Protein AF-A0A662HCW5-F1 (afdb_monomer_lite)

Sequence (58 aa):
MIQDPVCGTIIKKEEAVTLTLENNKKIYFCSRKCMLIFLKNPDKYVGKVHLHGIYPLV

Secondary structure (DSSP, 8-state):
-EE-TTT--EE-GGGSEEEE-TTS-EEEESSHHHHHHHHH-STTTTT---STTS----

Structure (mmCIF, N/CA/C/O backbone):
data_AF-A0A662HCW5-F1
#
_entry.id   AF-A0A662HCW5-F1
#
loop_
_atom_site.group_PDB
_atom_site.id
_atom_site.type_symbol
_atom_site.label_atom_id
_atom_site.label_alt_id
_atom_site.label_comp_id
_atom_site.label_asym_id
_atom_site.label_entity_id
_atom_site.label_seq_id
_atom_site.pdbx_PDB_ins_code
_atom_site.Cartn_x
_atom_site.Cartn_y
_atom_site.Cartn_z
_atom_site.occupancy
_atom_site.B_iso_or_equiv
_atom_site.auth_seq_id
_atom_site.auth_comp_id
_atom_site.auth_asym_id
_atom_site.auth_atom_id
_atom_site.pdbx_PDB_model_num
ATOM 1 N N . MET A 1 1 ? 3.757 -8.429 -10.095 1.00 78.44 1 MET A N 1
ATOM 2 C CA . MET A 1 1 ? 2.918 -7.234 -10.316 1.00 78.44 1 MET A CA 1
ATOM 3 C C . MET A 1 1 ? 1.933 -7.131 -9.164 1.00 78.44 1 MET A C 1
ATOM 5 O O . MET A 1 1 ? 1.318 -8.137 -8.841 1.00 78.44 1 MET A O 1
ATOM 9 N N . ILE A 1 2 ? 1.863 -5.981 -8.496 1.00 84.81 2 ILE A N 1
ATOM 10 C CA . ILE A 1 2 ? 1.050 -5.741 -7.291 1.00 84.81 2 ILE A CA 1
ATOM 11 C C . ILE A 1 2 ? 0.055 -4.627 -7.601 1.00 84.81 2 ILE A C 1
ATOM 13 O O . ILE A 1 2 ? 0.378 -3.747 -8.389 1.00 84.81 2 ILE A O 1
ATOM 17 N N . GLN A 1 3 ? -1.140 -4.657 -7.023 1.00 85.94 3 GLN A 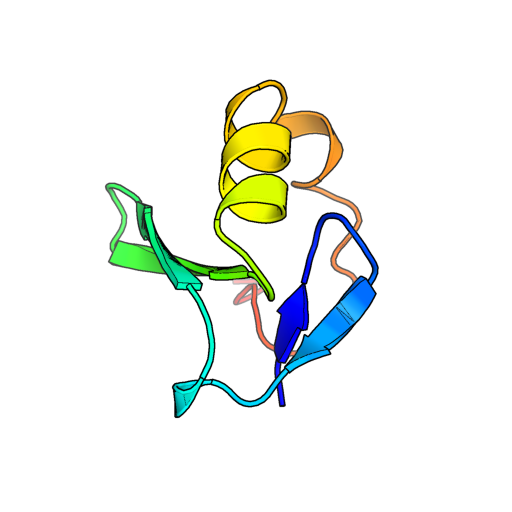N 1
ATOM 18 C CA . GLN A 1 3 ? -2.110 -3.585 -7.209 1.00 85.94 3 GLN A CA 1
ATOM 19 C C . GLN A 1 3 ? -2.066 -2.599 -6.041 1.00 85.94 3 GLN A C 1
ATOM 21 O O . GLN A 1 3 ? -2.133 -3.006 -4.882 1.00 85.94 3 GLN A O 1
ATOM 26 N N . ASP A 1 4 ? -1.985 -1.307 -6.352 1.00 89.94 4 ASP A N 1
ATOM 27 C CA . ASP A 1 4 ? -2.161 -0.245 -5.367 1.00 89.94 4 ASP A CA 1
ATOM 28 C C . ASP A 1 4 ? -3.613 -0.265 -4.840 1.00 89.94 4 ASP A C 1
ATOM 30 O O . ASP A 1 4 ? -4.549 -0.149 -5.637 1.00 89.94 4 ASP A O 1
ATOM 34 N N . PRO A 1 5 ? -3.836 -0.391 -3.520 1.00 87.44 5 PRO A N 1
ATOM 35 C CA . PRO A 1 5 ? -5.178 -0.544 -2.955 1.00 87.44 5 PRO A CA 1
ATOM 36 C C . PRO A 1 5 ? -6.024 0.737 -3.009 1.00 87.44 5 PRO A C 1
ATOM 38 O O . PRO A 1 5 ? -7.235 0.676 -2.813 1.00 87.44 5 PRO A O 1
ATOM 41 N N . VAL A 1 6 ? -5.410 1.899 -3.251 1.00 90.38 6 VAL A N 1
ATOM 42 C CA . VAL A 1 6 ? -6.090 3.199 -3.304 1.00 90.38 6 VAL A CA 1
ATOM 43 C C . VAL A 1 6 ? -6.544 3.527 -4.720 1.00 90.38 6 VAL A C 1
ATOM 45 O O . VAL A 1 6 ? -7.689 3.930 -4.911 1.00 90.38 6 VAL A O 1
ATOM 48 N N . CYS A 1 7 ? -5.659 3.384 -5.708 1.00 90.75 7 CYS A N 1
ATOM 49 C CA . CYS A 1 7 ? -5.940 3.788 -7.092 1.00 90.75 7 CYS A CA 1
ATOM 50 C C . CYS A 1 7 ? -6.142 2.621 -8.067 1.00 90.75 7 CYS A C 1
ATOM 52 O O . CYS A 1 7 ? -6.617 2.840 -9.177 1.00 90.75 7 CYS A O 1
ATOM 54 N N . GLY A 1 8 ? -5.799 1.393 -7.676 1.00 88.06 8 GLY A N 1
ATOM 55 C CA . GLY A 1 8 ? -5.957 0.207 -8.514 1.00 88.06 8 GLY A CA 1
ATOM 56 C C . GLY A 1 8 ? -4.864 0.015 -9.571 1.00 88.06 8 GLY A C 1
ATOM 57 O O . GLY A 1 8 ? -4.957 -0.928 -10.357 1.00 88.06 8 GLY A O 1
ATOM 58 N N . THR A 1 9 ? -3.835 0.865 -9.597 1.00 90.69 9 THR A N 1
ATOM 59 C CA . THR A 1 9 ? -2.716 0.767 -10.545 1.00 90.69 9 THR A CA 1
ATOM 60 C C . THR A 1 9 ? -1.885 -0.485 -10.294 1.00 90.69 9 THR A C 1
ATOM 62 O O . THR A 1 9 ? -1.527 -0.784 -9.153 1.00 90.69 9 THR A O 1
ATOM 65 N N . ILE A 1 10 ? -1.526 -1.188 -11.368 1.00 90.06 10 ILE A N 1
ATOM 66 C CA . ILE A 1 10 ? -0.601 -2.318 -11.314 1.00 90.06 10 ILE A CA 1
ATOM 67 C C . ILE A 1 10 ? 0.839 -1.803 -11.341 1.00 90.06 10 ILE A C 1
ATOM 69 O O . ILE A 1 10 ? 1.249 -1.122 -12.277 1.00 90.06 10 ILE A O 1
ATOM 73 N N . ILE A 1 11 ? 1.609 -2.159 -10.321 1.00 88.81 11 ILE A N 1
ATOM 74 C CA . ILE A 1 11 ? 2.984 -1.713 -10.108 1.00 88.81 11 ILE A CA 1
ATOM 75 C C . ILE A 1 11 ? 3.945 -2.894 -10.018 1.00 88.81 11 ILE A C 1
ATOM 77 O O . ILE A 1 11 ? 3.600 -3.994 -9.562 1.00 88.81 11 ILE A O 1
ATOM 81 N N . LYS A 1 12 ? 5.186 -2.658 -10.441 1.00 89.69 12 LYS A N 1
ATOM 82 C CA . LYS A 1 12 ? 6.297 -3.555 -10.133 1.00 89.69 12 LYS A CA 1
ATOM 83 C C . LYS A 1 12 ? 6.661 -3.398 -8.663 1.00 89.69 12 LYS A C 1
ATOM 85 O O . LYS A 1 12 ? 6.646 -2.294 -8.127 1.00 89.69 12 LYS A O 1
ATOM 90 N N . LYS A 1 13 ? 6.959 -4.512 -7.997 1.00 85.75 13 LYS A N 1
ATOM 91 C CA . LYS A 1 13 ? 7.202 -4.531 -6.548 1.00 85.75 13 LYS A CA 1
ATOM 92 C C . LYS A 1 13 ? 8.455 -3.732 -6.186 1.00 85.75 13 LYS A C 1
ATOM 94 O O . LYS A 1 13 ? 8.510 -3.121 -5.127 1.00 85.75 13 LYS A O 1
ATOM 99 N N . GLU A 1 14 ? 9.428 -3.741 -7.083 1.00 89.75 14 GLU A N 1
ATOM 100 C CA . GLU A 1 14 ? 10.738 -3.109 -6.954 1.00 89.75 14 GLU A CA 1
ATOM 101 C C . GLU A 1 14 ? 10.642 -1.578 -7.035 1.00 89.75 14 GLU A C 1
ATOM 103 O O . GLU A 1 14 ? 11.466 -0.874 -6.464 1.00 89.75 14 GLU A O 1
ATOM 108 N N . GLU A 1 15 ? 9.608 -1.069 -7.708 1.00 88.62 15 GLU A N 1
ATOM 109 C CA . GLU A 1 15 ? 9.342 0.361 -7.909 1.00 88.62 15 GLU A CA 1
ATOM 110 C C . GLU A 1 15 ? 8.292 0.899 -6.910 1.00 88.62 15 GLU A C 1
ATOM 112 O O . GLU A 1 15 ? 7.957 2.084 -6.917 1.00 88.62 15 GLU A O 1
ATOM 117 N N . ALA A 1 16 ? 7.747 0.036 -6.045 1.00 93.31 16 ALA A N 1
ATOM 118 C CA . ALA A 1 16 ? 6.639 0.365 -5.161 1.00 93.31 16 ALA A CA 1
ATOM 119 C C . ALA A 1 16 ? 7.091 1.015 -3.846 1.00 93.31 16 ALA A C 1
ATOM 121 O O . ALA A 1 16 ? 8.029 0.576 -3.177 1.00 93.31 16 ALA A O 1
ATOM 122 N N . VAL A 1 17 ? 6.318 1.998 -3.388 1.00 94.25 17 VAL A N 1
ATOM 123 C CA . VAL A 1 17 ? 6.415 2.498 -2.015 1.00 94.25 17 VAL A CA 1
ATOM 124 C C . VAL A 1 17 ? 5.878 1.425 -1.073 1.00 94.25 17 VAL A C 1
ATOM 126 O O . VAL A 1 17 ? 4.747 0.971 -1.230 1.00 94.25 17 VAL A O 1
ATOM 129 N N . THR A 1 18 ? 6.685 1.021 -0.094 1.00 91.69 18 THR A N 1
ATOM 130 C CA . THR A 1 18 ? 6.343 -0.059 0.840 1.00 91.69 18 THR A CA 1
ATOM 131 C C . THR A 1 18 ? 6.004 0.503 2.217 1.00 91.69 18 THR A C 1
ATOM 133 O O . THR A 1 18 ? 6.800 1.234 2.802 1.00 91.69 18 THR A O 1
ATOM 136 N N . LEU A 1 19 ? 4.850 0.113 2.754 1.00 88.81 19 LEU A N 1
ATOM 137 C CA . LEU A 1 19 ? 4.467 0.309 4.151 1.00 88.81 19 LEU A CA 1
ATOM 138 C C . LEU A 1 19 ? 4.576 -1.027 4.886 1.00 88.81 19 LEU A C 1
ATOM 140 O O . LEU A 1 19 ? 3.932 -1.996 4.485 1.00 88.81 19 LEU A O 1
ATOM 144 N N . THR A 1 20 ? 5.362 -1.069 5.958 1.00 88.50 20 THR A N 1
ATOM 145 C CA . THR A 1 20 ? 5.482 -2.245 6.831 1.00 88.50 20 THR A CA 1
ATOM 146 C C . THR A 1 20 ? 4.599 -2.053 8.060 1.00 88.50 20 THR A C 1
ATOM 148 O O . THR A 1 20 ? 4.701 -1.031 8.734 1.00 88.50 20 THR A O 1
ATOM 151 N N . LEU A 1 21 ? 3.736 -3.026 8.339 1.00 83.62 21 LEU A N 1
ATOM 152 C CA . LEU A 1 21 ? 2.863 -3.072 9.510 1.00 83.62 21 LEU A CA 1
ATOM 153 C C . LEU A 1 21 ? 3.503 -3.893 10.640 1.00 83.62 21 LEU A C 1
ATOM 155 O O . LEU A 1 21 ? 4.406 -4.695 10.399 1.00 83.62 21 LEU A O 1
ATOM 159 N N . GLU A 1 22 ? 2.993 -3.736 11.864 1.00 79.88 22 GLU A N 1
ATOM 160 C CA . GLU A 1 22 ? 3.524 -4.382 13.081 1.00 79.88 22 GLU A CA 1
ATOM 161 C C . GLU A 1 22 ? 3.565 -5.919 13.006 1.00 79.88 22 GLU A C 1
ATOM 163 O O . GLU A 1 22 ? 4.423 -6.557 13.605 1.00 79.88 22 GLU A O 1
ATOM 168 N N . ASN A 1 23 ? 2.694 -6.535 12.205 1.00 81.19 23 ASN A N 1
ATOM 169 C CA . ASN A 1 23 ? 2.648 -7.983 11.973 1.00 81.19 23 ASN A CA 1
ATOM 170 C C . ASN A 1 23 ? 3.523 -8.451 10.793 1.00 81.19 23 ASN A C 1
ATOM 172 O O . ASN A 1 23 ? 3.230 -9.478 10.182 1.00 81.19 23 ASN A O 1
ATOM 176 N N . ASN A 1 24 ? 4.551 -7.681 10.422 1.00 82.12 24 ASN A N 1
ATOM 177 C CA . ASN A 1 24 ? 5.395 -7.900 9.241 1.00 82.12 24 ASN A CA 1
ATOM 178 C C . ASN A 1 24 ? 4.640 -7.923 7.897 1.00 82.12 24 ASN A C 1
ATOM 180 O O . ASN A 1 24 ? 5.230 -8.262 6.865 1.00 82.12 24 ASN A O 1
ATOM 184 N N . LYS A 1 25 ? 3.358 -7.529 7.858 1.00 82.56 25 LYS A N 1
ATOM 185 C CA . 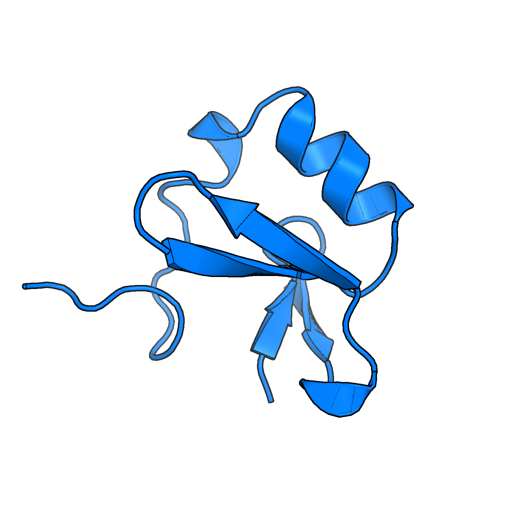LYS A 1 25 ? 2.639 -7.375 6.589 1.00 82.56 25 LYS A CA 1
ATOM 186 C C . LYS A 1 25 ? 3.150 -6.143 5.859 1.00 82.56 25 LYS A C 1
ATOM 188 O O . LYS A 1 25 ? 3.395 -5.098 6.460 1.00 82.56 25 LYS A O 1
ATOM 193 N N . LYS A 1 26 ? 3.294 -6.273 4.543 1.00 87.81 26 LYS A N 1
ATOM 194 C CA . LYS A 1 26 ? 3.731 -5.193 3.659 1.00 87.81 26 LYS A CA 1
ATOM 195 C C . LYS A 1 26 ? 2.600 -4.810 2.722 1.00 87.81 26 LYS A C 1
ATOM 197 O O . LYS A 1 26 ? 2.011 -5.679 2.085 1.00 87.81 26 LYS A O 1
ATOM 202 N N . ILE A 1 27 ? 2.333 -3.514 2.624 1.00 87.75 27 ILE A N 1
ATOM 203 C CA . ILE A 1 27 ? 1.408 -2.938 1.649 1.00 87.75 27 ILE A CA 1
ATOM 204 C C . ILE A 1 27 ? 2.222 -2.115 0.657 1.00 87.75 27 ILE A C 1
ATOM 206 O O . ILE A 1 27 ? 3.137 -1.388 1.045 1.00 87.75 27 ILE A O 1
ATOM 210 N N . TYR A 1 28 ? 1.895 -2.254 -0.623 1.00 91.75 28 TYR A N 1
ATOM 211 C CA . TYR A 1 28 ? 2.621 -1.63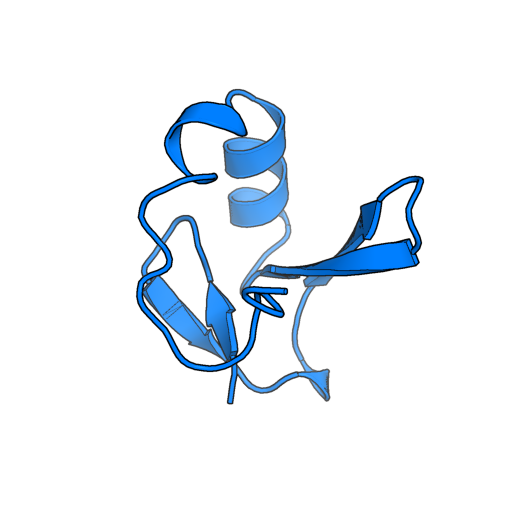7 -1.724 1.00 91.75 28 TYR A CA 1
ATOM 212 C C . TYR A 1 28 ? 1.756 -0.576 -2.400 1.00 91.75 28 TYR A C 1
ATOM 214 O O . TYR A 1 28 ? 0.574 -0.801 -2.658 1.00 91.75 28 TYR A O 1
ATOM 222 N N . PHE A 1 29 ? 2.364 0.568 -2.704 1.00 93.19 29 PHE A N 1
ATOM 223 C CA . PHE A 1 29 ? 1.701 1.722 -3.297 1.00 93.19 29 PHE A CA 1
ATOM 224 C C . PHE A 1 29 ? 2.487 2.243 -4.495 1.00 93.19 29 PHE A C 1
ATOM 226 O O . PHE A 1 29 ? 3.718 2.241 -4.498 1.00 93.19 29 PHE A O 1
ATOM 233 N N . CYS A 1 30 ? 1.778 2.762 -5.492 1.00 94.25 30 CYS A N 1
ATOM 234 C CA . CYS A 1 30 ? 2.378 3.391 -6.666 1.00 94.25 30 CYS A CA 1
ATOM 235 C C . CYS A 1 30 ? 3.071 4.714 -6.331 1.00 94.25 30 CYS A C 1
ATOM 237 O O . CYS A 1 30 ? 3.908 5.197 -7.084 1.00 94.25 30 CYS A O 1
ATOM 239 N N . SER A 1 31 ? 2.698 5.337 -5.210 1.00 95.38 31 SER A N 1
ATOM 240 C CA . SER A 1 31 ? 3.244 6.618 -4.784 1.00 95.38 31 SER A CA 1
ATOM 241 C C . SER A 1 31 ? 3.042 6.849 -3.291 1.00 95.38 31 SER A C 1
ATOM 243 O O . SER A 1 31 ? 2.119 6.322 -2.664 1.00 95.38 31 SER A O 1
ATOM 245 N N . ARG A 1 32 ? 3.856 7.748 -2.726 1.00 94.75 32 ARG A N 1
ATOM 246 C CA . ARG A 1 32 ? 3.717 8.199 -1.332 1.00 94.75 32 ARG A CA 1
ATOM 247 C C . ARG A 1 32 ? 2.352 8.841 -1.065 1.00 94.75 32 ARG A C 1
ATOM 249 O O . ARG A 1 32 ? 1.828 8.724 0.038 1.00 94.75 32 ARG A O 1
ATOM 256 N N . LYS A 1 33 ? 1.748 9.480 -2.073 1.00 95.12 33 LYS A N 1
ATOM 257 C CA . LYS A 1 33 ? 0.402 10.061 -1.978 1.00 95.12 33 LYS A CA 1
ATOM 258 C C . LYS A 1 33 ? -0.653 8.988 -1.696 1.00 95.12 33 LYS A C 1
ATOM 260 O O . LYS A 1 33 ? -1.478 9.192 -0.811 1.00 95.12 33 LYS A O 1
ATOM 265 N N . CYS A 1 34 ? -0.602 7.851 -2.394 1.00 93.94 34 CYS A N 1
ATOM 266 C CA . CYS A 1 34 ? -1.526 6.739 -2.155 1.00 93.94 34 CYS A CA 1
ATOM 267 C C . CYS A 1 34 ? -1.319 6.133 -0.763 1.00 93.94 34 CYS A C 1
ATOM 269 O O . CYS A 1 34 ? -2.290 5.966 -0.032 1.00 93.94 34 CYS A O 1
ATOM 271 N N . MET A 1 35 ? -0.068 5.952 -0.328 1.00 93.44 35 MET A N 1
ATOM 272 C CA . MET A 1 35 ? 0.227 5.521 1.044 1.00 93.44 35 MET A CA 1
ATOM 273 C C . MET A 1 35 ? -0.382 6.465 2.099 1.00 93.44 35 MET A C 1
ATOM 275 O O . MET A 1 35 ? -1.002 6.008 3.052 1.00 93.44 35 MET A O 1
ATOM 279 N N . LEU A 1 36 ? -0.265 7.787 1.926 1.00 94.44 36 LEU A N 1
ATOM 280 C CA . LEU A 1 36 ? -0.855 8.761 2.856 1.00 94.44 36 LEU A CA 1
ATOM 281 C C . LEU A 1 36 ? -2.391 8.743 2.843 1.00 94.44 36 LEU A C 1
ATOM 283 O O . LEU A 1 36 ? -3.010 8.906 3.891 1.00 94.44 36 LEU A O 1
ATOM 287 N N . ILE A 1 37 ? -3.016 8.555 1.677 1.00 93.00 37 ILE A N 1
ATOM 288 C CA . ILE A 1 37 ? -4.476 8.413 1.566 1.00 93.00 37 ILE A CA 1
ATOM 289 C C . ILE A 1 37 ? -4.946 7.146 2.286 1.00 93.00 37 ILE A C 1
ATOM 291 O O . ILE A 1 3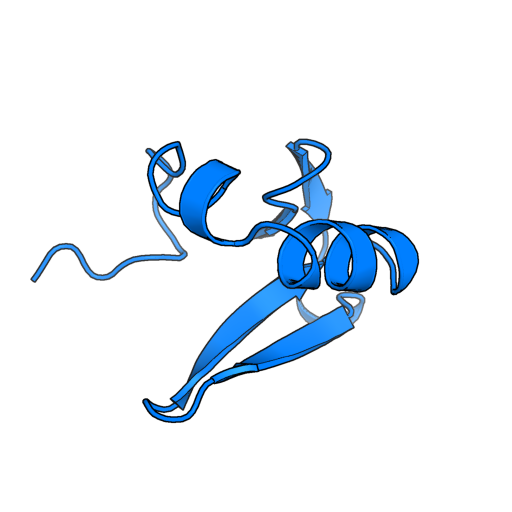7 ? -5.955 7.191 2.988 1.00 93.00 37 ILE A O 1
ATOM 295 N N . PHE A 1 38 ? -4.202 6.048 2.144 1.00 91.44 38 PHE A N 1
ATOM 296 C CA . PHE A 1 38 ? -4.459 4.804 2.859 1.00 91.44 38 PHE A CA 1
ATOM 297 C C . PHE A 1 38 ? -4.365 5.004 4.376 1.00 91.44 38 PHE A C 1
ATOM 299 O O . PHE A 1 38 ? -5.303 4.668 5.086 1.00 91.44 38 PHE A O 1
ATOM 306 N N . LEU A 1 39 ? -3.296 5.636 4.873 1.00 89.75 39 LEU A N 1
ATOM 307 C CA . LEU A 1 39 ? -3.100 5.882 6.310 1.00 89.75 39 LEU A CA 1
ATOM 308 C C . LEU A 1 39 ? -4.193 6.757 6.945 1.00 89.75 39 LEU A C 1
ATOM 310 O O . LEU A 1 39 ? -4.446 6.636 8.138 1.00 89.75 39 LEU A O 1
ATOM 314 N N . LYS A 1 40 ? -4.855 7.626 6.171 1.00 93.56 40 LYS A N 1
ATOM 315 C CA . LYS A 1 40 ? -5.972 8.447 6.671 1.00 93.56 40 LYS A CA 1
ATOM 316 C C . LYS A 1 40 ? -7.238 7.642 6.951 1.00 93.56 40 LYS A C 1
ATOM 318 O O . LYS A 1 40 ? -8.045 8.071 7.769 1.00 93.56 40 LYS A O 1
ATOM 323 N N . ASN A 1 41 ? -7.460 6.551 6.223 1.00 88.06 41 ASN A N 1
ATOM 324 C CA . ASN A 1 41 ? -8.633 5.700 6.397 1.00 88.06 41 ASN A CA 1
ATOM 325 C C . ASN A 1 41 ? -8.334 4.282 5.874 1.00 88.06 41 ASN A C 1
ATOM 327 O O . ASN A 1 41 ? -8.758 3.943 4.765 1.00 88.06 41 ASN A O 1
ATOM 331 N N . PRO A 1 42 ? -7.561 3.478 6.624 1.00 85.44 42 PRO A N 1
ATOM 332 C CA . PRO A 1 42 ? -7.134 2.156 6.177 1.00 85.44 42 PRO A CA 1
ATOM 333 C C . PRO A 1 42 ? -8.316 1.192 6.039 1.00 85.44 42 PRO A C 1
ATOM 335 O O . PRO A 1 42 ? -8.372 0.452 5.060 1.00 85.44 42 PRO A O 1
ATOM 338 N N . ASP A 1 43 ? -9.307 1.263 6.932 1.00 84.25 43 ASP A N 1
ATOM 339 C CA . ASP A 1 43 ? -10.488 0.383 6.942 1.00 84.25 43 ASP A CA 1
ATOM 340 C C . ASP A 1 43 ? -11.306 0.467 5.647 1.00 84.25 43 ASP A C 1
ATOM 342 O O . ASP A 1 43 ? -11.883 -0.516 5.192 1.00 84.25 43 ASP A O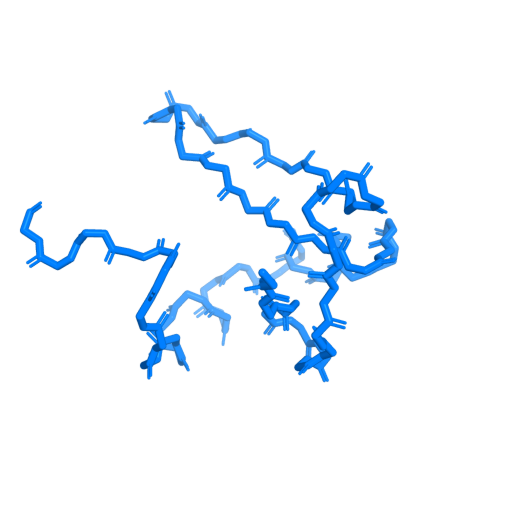 1
ATOM 346 N N . LYS A 1 44 ? -11.300 1.629 4.982 1.00 84.12 44 LYS A N 1
ATOM 347 C CA . LYS A 1 44 ? -11.945 1.811 3.674 1.00 84.12 44 LYS A CA 1
ATOM 348 C C . LYS A 1 44 ? -11.326 0.947 2.567 1.00 84.12 44 LYS A C 1
ATOM 350 O O . LYS A 1 44 ? -12.011 0.616 1.596 1.00 84.12 44 LYS A O 1
ATOM 355 N N . TYR A 1 45 ? -10.039 0.628 2.681 1.00 81.50 45 TYR A N 1
ATOM 356 C CA . TYR A 1 45 ? -9.274 -0.122 1.680 1.00 81.50 45 TYR A CA 1
ATOM 357 C C . TYR A 1 45 ? -9.002 -1.569 2.123 1.00 81.50 45 TYR A C 1
ATOM 359 O O . TYR A 1 45 ? -8.865 -2.462 1.283 1.00 81.50 45 TYR A O 1
ATOM 367 N N . VAL A 1 46 ? -8.980 -1.819 3.434 1.00 68.62 46 VAL A N 1
ATOM 368 C CA . VAL A 1 46 ? -8.893 -3.143 4.059 1.00 68.62 46 VAL A CA 1
ATOM 369 C C . VAL A 1 46 ? -10.260 -3.828 3.945 1.00 68.62 46 VAL A C 1
ATOM 371 O O . VAL A 1 46 ? -11.110 -3.720 4.816 1.00 68.62 46 VAL A O 1
ATOM 374 N N . GLY A 1 47 ? -10.508 -4.503 2.821 1.00 60.62 47 GLY A N 1
ATOM 375 C CA . GLY A 1 47 ? -11.755 -5.257 2.608 1.00 60.62 47 GLY A CA 1
ATOM 376 C C . GLY A 1 47 ? -12.201 -5.385 1.154 1.00 60.62 47 GLY A C 1
ATOM 377 O O . GLY A 1 47 ? -13.026 -6.236 0.844 1.00 60.62 47 GLY A O 1
ATOM 378 N N . LYS A 1 48 ? -11.629 -4.596 0.235 1.00 51.88 48 LYS A N 1
ATOM 379 C CA . LYS A 1 48 ? -11.913 -4.698 -1.212 1.00 51.88 48 LYS A CA 1
ATOM 380 C C . LYS A 1 48 ? -10.848 -5.448 -2.013 1.00 51.88 48 LYS A C 1
ATOM 38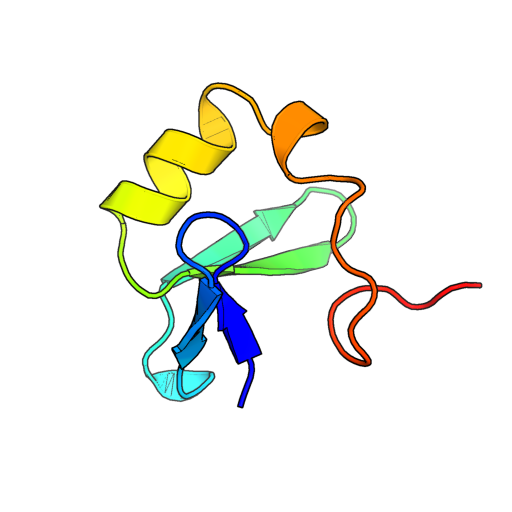2 O O . LYS A 1 48 ? -10.869 -5.425 -3.240 1.00 51.88 48 LYS A O 1
ATOM 387 N N . VAL A 1 49 ? -9.922 -6.132 -1.344 1.00 48.38 49 VAL A N 1
ATOM 388 C CA . VAL A 1 49 ? -8.807 -6.820 -2.006 1.00 48.38 49 VAL A CA 1
ATOM 389 C C . VAL A 1 49 ? -9.173 -8.283 -2.265 1.00 48.38 49 VAL A C 1
ATOM 391 O O . VAL A 1 49 ? -8.631 -9.196 -1.654 1.00 48.38 49 VAL A O 1
ATOM 394 N N . HIS A 1 50 ? -10.095 -8.524 -3.196 1.00 46.03 50 HIS A N 1
ATOM 395 C CA . HIS A 1 50 ? -10.311 -9.858 -3.774 1.00 46.03 50 HIS A CA 1
ATOM 396 C C . HIS A 1 50 ? -9.239 -10.182 -4.829 1.00 46.03 50 HIS A C 1
ATOM 398 O O . HIS A 1 50 ? -9.573 -10.513 -5.958 1.00 46.03 50 HIS A O 1
ATOM 404 N N . LEU A 1 51 ? -7.943 -10.052 -4.524 1.00 42.94 51 LEU A N 1
ATOM 405 C CA . LEU A 1 51 ? -6.891 -10.318 -5.516 1.00 42.94 51 LEU A CA 1
ATOM 406 C C . LEU A 1 51 ? -5.653 -10.969 -4.882 1.00 42.94 51 LEU A C 1
ATOM 408 O O . LEU A 1 51 ? -4.844 -10.301 -4.245 1.00 42.94 51 LEU A O 1
ATOM 412 N N . HIS A 1 52 ? -5.567 -12.295 -5.053 1.00 43.72 52 HIS A N 1
ATOM 413 C CA . HIS A 1 52 ? -4.405 -13.170 -5.315 1.00 43.72 52 HIS A CA 1
ATOM 414 C C . HIS A 1 52 ? -2.959 -12.718 -4.988 1.00 43.72 52 HIS A C 1
ATOM 416 O O . HIS A 1 52 ? -2.017 -13.150 -5.647 1.00 43.72 52 HIS A O 1
ATOM 422 N N . GLY A 1 53 ? -2.710 -11.915 -3.956 1.00 48.66 53 GLY A N 1
ATOM 423 C CA . GLY A 1 53 ? -1.322 -11.608 -3.598 1.00 48.66 53 GLY A CA 1
ATOM 424 C C . GLY A 1 53 ? -1.054 -10.681 -2.424 1.00 48.66 53 GLY A C 1
ATOM 425 O O . GLY A 1 53 ? 0.117 -10.425 -2.158 1.00 48.66 53 GLY A O 1
ATOM 426 N N . ILE A 1 54 ? -2.068 -10.166 -1.720 1.00 54.38 54 ILE A N 1
ATOM 427 C CA . ILE A 1 54 ? -1.833 -9.296 -0.543 1.00 54.38 54 ILE A CA 1
ATOM 428 C C . ILE A 1 54 ? -2.515 -9.809 0.739 1.00 54.38 54 ILE A C 1
ATOM 430 O O . ILE A 1 54 ? -2.280 -9.283 1.822 1.00 54.38 54 ILE A O 1
ATOM 434 N N . TYR A 1 55 ? -3.254 -10.916 0.679 1.00 43.81 55 TYR A N 1
ATOM 435 C CA . TYR A 1 55 ? -3.745 -11.595 1.877 1.00 43.81 55 TYR A CA 1
ATOM 436 C C . TYR A 1 55 ? -3.502 -13.099 1.745 1.00 43.81 55 TYR A C 1
ATOM 438 O O . TYR A 1 55 ? -4.050 -13.695 0.816 1.00 43.81 55 TYR A O 1
ATOM 446 N N . PRO A 1 56 ? -2.741 -13.751 2.646 1.00 40.81 56 PRO A N 1
ATOM 447 C CA . PRO A 1 56 ? -3.069 -15.130 2.947 1.00 40.81 56 PRO A CA 1
ATOM 448 C C . PRO A 1 56 ? -4.464 -15.087 3.584 1.00 40.81 56 PRO A C 1
ATOM 450 O O . PRO A 1 56 ? -4.654 -14.534 4.668 1.00 40.81 56 PRO A O 1
ATOM 453 N N . LEU A 1 57 ? -5.469 -15.568 2.853 1.00 42.78 57 LEU A N 1
ATOM 454 C CA . LEU A 1 57 ? -6.720 -16.023 3.450 1.00 42.78 57 LEU A CA 1
ATOM 455 C C . LEU A 1 57 ? -6.433 -17.390 4.075 1.00 42.78 57 LEU A C 1
ATOM 457 O O . LEU A 1 57 ? -6.793 -18.396 3.480 1.00 42.78 57 LEU A O 1
ATOM 461 N N . VAL A 1 58 ? -5.683 -17.383 5.180 1.00 37.88 58 VAL A N 1
ATOM 462 C CA . VAL A 1 58 ? -5.606 -18.346 6.296 1.00 37.88 58 VAL A CA 1
ATOM 463 C C . VAL A 1 58 ? -4.511 -17.884 7.252 1.00 37.88 58 VAL A C 1
ATOM 465 O O . VAL A 1 58 ? -3.406 -17.545 6.768 1.00 37.88 58 VAL A O 1
#

Foldseek 3Di:
DDALLQPRDDDDQVQWDWDADPVRQIHTHNDPVSVVVCVVPVVVSVPPPPDDDRDPPD

Radius of gyration: 10.63 Å; chains: 1; bounding box: 23×28×24 Å

pLDDT: mean 79.8, std 17.7, range [37.88, 95.38]